Protein AF-A0AAW2IUF8-F1 (afdb_monomer_lite)

Organism: Sesamum radiatum (NCBI:txid300843)

pLDDT: mean 83.08, std 11.53, range [36.16, 91.94]

Structure (mmCIF, N/CA/C/O backbone):
data_AF-A0AAW2IUF8-F1
#
_entry.id   AF-A0AAW2IUF8-F1
#
loop_
_atom_site.group_PDB
_atom_site.id
_atom_site.type_symbol
_atom_site.label_atom_id
_atom_site.label_alt_id
_atom_site.label_comp_id
_atom_site.label_asym_id
_atom_site.label_entity_id
_atom_site.label_seq_id
_atom_site.pdbx_PDB_ins_code
_atom_site.Cartn_x
_atom_site.Cartn_y
_atom_site.Cartn_z
_atom_site.occupancy
_atom_site.B_iso_or_equiv
_atom_site.auth_seq_id
_atom_site.auth_comp_id
_atom_site.auth_asym_id
_atom_site.auth_atom_id
_atom_site.pdbx_PDB_model_num
ATOM 1 N N . MET A 1 1 ? 11.603 26.822 -12.829 1.00 38.34 1 MET A N 1
ATOM 2 C CA . MET A 1 1 ? 10.713 25.977 -12.002 1.00 38.34 1 MET A CA 1
ATOM 3 C C . MET A 1 1 ? 10.129 26.845 -10.889 1.00 38.34 1 MET A C 1
ATOM 5 O O . MET A 1 1 ? 10.757 27.011 -9.854 1.00 38.34 1 MET A O 1
ATOM 9 N N . PHE A 1 2 ? 8.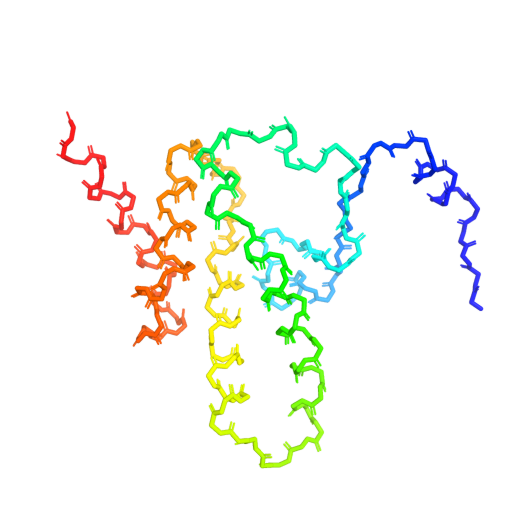989 27.498 -11.137 1.00 36.16 2 PHE A N 1
ATOM 10 C CA . PHE A 1 2 ? 8.325 28.348 -10.141 1.00 36.16 2 PHE A CA 1
ATOM 11 C C . PHE A 1 2 ? 7.570 27.451 -9.154 1.00 36.16 2 PHE A C 1
ATOM 13 O O . PHE A 1 2 ? 6.522 26.899 -9.482 1.00 36.16 2 PHE A O 1
ATOM 20 N N . ARG A 1 3 ? 8.112 27.271 -7.948 1.00 42.44 3 ARG A N 1
ATOM 21 C CA . ARG A 1 3 ? 7.352 26.706 -6.829 1.00 42.44 3 ARG A CA 1
ATOM 22 C C . ARG A 1 3 ? 6.385 27.806 -6.379 1.00 42.44 3 ARG A C 1
ATOM 24 O O . ARG A 1 3 ? 6.830 28.855 -5.924 1.00 42.44 3 ARG A O 1
ATOM 31 N N . LEU A 1 4 ? 5.087 27.624 -6.615 1.00 42.81 4 LEU A N 1
ATOM 32 C CA . LEU A 1 4 ? 4.062 28.618 -6.278 1.00 42.81 4 LEU A CA 1
ATOM 33 C C . LEU A 1 4 ? 4.094 28.922 -4.768 1.00 42.81 4 LEU A C 1
ATOM 35 O O . LEU A 1 4 ? 4.110 28.003 -3.953 1.00 42.81 4 LEU A O 1
ATOM 39 N N . ILE A 1 5 ? 4.073 30.207 -4.409 1.00 47.91 5 ILE A N 1
ATOM 40 C CA . ILE A 1 5 ? 4.241 30.708 -3.030 1.00 47.91 5 ILE A CA 1
ATOM 41 C C . ILE A 1 5 ? 3.057 30.305 -2.126 1.00 47.91 5 ILE A C 1
ATOM 43 O O . ILE A 1 5 ? 3.232 30.022 -0.942 1.00 47.91 5 ILE A O 1
ATOM 47 N N . PHE A 1 6 ? 1.849 30.210 -2.688 1.00 49.62 6 PHE A N 1
ATOM 48 C CA . PHE A 1 6 ? 0.632 29.830 -1.961 1.00 49.62 6 PHE A CA 1
ATOM 49 C C . PHE A 1 6 ? 0.645 28.385 -1.422 1.00 49.62 6 PHE A C 1
ATOM 51 O O . PHE A 1 6 ? 0.474 28.215 -0.214 1.00 49.62 6 PHE A O 1
ATOM 58 N N . PRO A 1 7 ? 0.884 27.335 -2.236 1.00 58.41 7 PRO A N 1
ATOM 59 C CA . PRO A 1 7 ? 0.932 25.966 -1.726 1.00 58.41 7 PRO A CA 1
ATOM 60 C C . PRO A 1 7 ? 2.078 25.750 -0.734 1.00 58.41 7 PRO A C 1
ATOM 62 O O . PRO A 1 7 ? 1.878 25.071 0.265 1.00 58.41 7 PRO A O 1
ATOM 65 N N . THR A 1 8 ? 3.249 26.370 -0.920 1.00 61.53 8 THR A N 1
ATOM 66 C CA . THR A 1 8 ? 4.353 26.250 0.051 1.00 61.53 8 THR A CA 1
ATOM 67 C C . THR A 1 8 ? 4.027 26.851 1.419 1.00 61.53 8 THR A C 1
ATOM 69 O O . THR A 1 8 ? 4.459 26.302 2.431 1.00 61.53 8 THR A O 1
ATOM 72 N N . ASN A 1 9 ? 3.231 27.924 1.465 1.00 65.12 9 ASN A N 1
ATOM 73 C CA . ASN A 1 9 ? 2.809 28.553 2.719 1.00 65.12 9 ASN A CA 1
ATOM 74 C C . ASN A 1 9 ? 1.758 27.723 3.466 1.00 65.12 9 ASN A C 1
ATOM 76 O O . ASN A 1 9 ? 1.762 27.675 4.688 1.00 65.12 9 ASN A O 1
ATOM 80 N N . VAL A 1 10 ? 0.865 27.034 2.754 1.00 58.56 10 VAL A N 1
ATOM 81 C CA . VAL A 1 10 ? -0.099 26.137 3.412 1.00 58.56 10 VAL A CA 1
ATOM 82 C C . VAL A 1 10 ? 0.613 24.892 3.951 1.00 58.56 10 VAL A C 1
ATOM 84 O O . VAL A 1 10 ? 0.346 24.479 5.076 1.00 58.56 10 VAL A O 1
ATOM 87 N N . ILE A 1 11 ? 1.592 24.358 3.210 1.00 67.69 11 ILE A N 1
ATOM 88 C CA . ILE A 1 11 ? 2.415 23.218 3.648 1.00 67.69 11 ILE A CA 1
ATOM 89 C C . ILE A 1 11 ? 3.169 23.530 4.946 1.00 67.69 11 ILE A C 1
ATOM 91 O O . ILE A 1 11 ? 3.324 22.649 5.792 1.00 67.69 11 ILE A O 1
ATOM 95 N N . SER A 1 12 ? 3.656 24.761 5.133 1.00 64.25 12 SER A N 1
ATOM 96 C CA . SER A 1 12 ? 4.369 25.125 6.361 1.00 64.25 12 SER A CA 1
ATOM 97 C C . SER A 1 12 ? 3.447 25.171 7.587 1.00 64.25 12 SER A C 1
ATOM 99 O O . SER A 1 12 ? 3.902 24.813 8.674 1.00 64.25 12 SER A O 1
ATOM 101 N N . ILE A 1 13 ? 2.161 25.487 7.402 1.00 74.94 13 ILE A N 1
ATOM 102 C CA . ILE A 1 13 ? 1.150 25.589 8.468 1.00 74.94 13 ILE A CA 1
ATOM 103 C C . ILE A 1 13 ? 0.560 24.220 8.843 1.00 74.94 13 ILE A C 1
ATOM 105 O O . ILE A 1 13 ? 0.335 23.952 10.018 1.00 74.94 13 ILE A O 1
ATOM 109 N N . THR A 1 14 ? 0.306 23.343 7.870 1.00 81.25 14 THR A N 1
ATOM 110 C CA . THR A 1 14 ? -0.359 22.051 8.114 1.00 81.25 14 THR A CA 1
ATOM 111 C C . THR A 1 14 ? 0.565 20.995 8.732 1.00 81.25 14 THR A C 1
ATOM 113 O O . THR A 1 14 ? 1.731 20.877 8.352 1.00 81.25 14 THR A O 1
ATOM 116 N N . ASP A 1 15 ? 0.012 20.127 9.588 1.00 79.88 15 ASP A N 1
ATOM 117 C CA . ASP A 1 15 ? 0.712 18.984 10.205 1.00 79.88 15 ASP A CA 1
ATOM 118 C C . ASP A 1 15 ? 0.966 17.802 9.255 1.00 79.88 15 ASP A C 1
ATOM 120 O O . ASP A 1 15 ? 1.350 16.708 9.668 1.00 79.88 15 ASP A O 1
ATOM 124 N N . GLY A 1 16 ? 0.750 17.986 7.960 1.00 83.00 16 GLY A N 1
ATOM 125 C CA . GLY A 1 16 ? 0.925 16.963 6.947 1.00 83.00 16 GLY A CA 1
ATOM 126 C C . GLY A 1 16 ? 0.249 17.350 5.645 1.00 83.00 16 GLY A C 1
ATOM 127 O O . GLY A 1 16 ? -0.551 18.278 5.594 1.00 83.00 16 GLY A O 1
ATOM 128 N N . GLN A 1 17 ? 0.569 16.615 4.590 1.00 87.06 17 GLN A N 1
ATOM 129 C CA . GLN A 1 17 ? -0.001 16.807 3.266 1.00 87.06 17 GLN A CA 1
ATOM 130 C C . GLN A 1 17 ? -0.265 15.456 2.608 1.00 87.06 17 GLN A C 1
ATOM 132 O O . GLN A 1 17 ? 0.532 14.521 2.733 1.00 87.06 17 GLN A O 1
ATOM 137 N N . ILE A 1 18 ? -1.371 15.384 1.873 1.00 87.19 18 ILE A N 1
ATOM 138 C CA . ILE A 1 18 ? -1.687 14.290 0.959 1.00 87.19 18 ILE A CA 1
ATOM 139 C C . ILE A 1 18 ? -1.595 14.872 -0.446 1.00 87.19 18 ILE A C 1
ATOM 141 O O . ILE A 1 18 ? -2.414 15.702 -0.839 1.00 87.19 18 ILE A O 1
ATOM 145 N N . CYS A 1 19 ? -0.569 14.470 -1.188 1.00 87.12 19 CYS A N 1
ATOM 146 C CA . CYS A 1 19 ? -0.355 14.911 -2.559 1.00 87.12 19 CYS A CA 1
ATOM 147 C C . CYS A 1 19 ? -0.996 13.909 -3.516 1.00 87.12 19 CYS A C 1
ATOM 149 O O . CYS A 1 19 ? -0.643 12.728 -3.506 1.00 87.12 19 CYS A O 1
ATOM 151 N N . LEU A 1 20 ? -1.922 14.391 -4.343 1.00 87.69 20 LEU A N 1
ATOM 152 C CA . LEU A 1 20 ? -2.547 13.605 -5.401 1.00 87.69 20 LEU A CA 1
ATOM 153 C C . LEU A 1 20 ? -1.862 13.898 -6.736 1.00 87.69 20 LEU A C 1
ATOM 155 O O . LEU A 1 20 ? -1.647 15.062 -7.069 1.00 87.69 20 LEU A O 1
ATOM 159 N N . GLU A 1 21 ? -1.543 12.857 -7.501 1.00 87.69 21 GLU A N 1
ATOM 160 C CA . GLU A 1 21 ? -0.933 12.994 -8.828 1.00 87.69 21 GLU A CA 1
ATOM 161 C C . GLU A 1 21 ? -1.860 12.499 -9.930 1.00 87.69 21 GLU A C 1
ATOM 163 O O . GLU A 1 21 ? -2.409 11.396 -9.871 1.00 87.69 21 GLU A O 1
ATOM 168 N N . THR A 1 22 ? -1.977 13.295 -10.989 1.00 87.88 22 THR A N 1
ATOM 169 C CA . THR A 1 22 ? -2.822 12.978 -12.140 1.00 87.88 22 THR A CA 1
ATOM 170 C C . THR A 1 22 ? -2.329 11.737 -12.884 1.00 87.88 22 THR A C 1
ATOM 172 O O . THR A 1 22 ? -3.136 10.925 -13.327 1.00 87.88 22 THR A O 1
ATOM 175 N N . GLU A 1 23 ? -1.012 11.532 -12.974 1.00 86.25 23 GLU A N 1
ATOM 176 C CA . GLU A 1 23 ? -0.429 10.353 -13.629 1.00 86.25 23 GLU A CA 1
ATOM 177 C C . GLU A 1 23 ? -0.823 9.044 -12.932 1.00 86.25 23 GLU A C 1
ATOM 179 O O . GLU A 1 23 ? -1.193 8.075 -13.594 1.00 86.25 23 GLU A O 1
ATOM 184 N N . LEU A 1 24 ? -0.816 9.019 -11.594 1.00 84.94 24 LEU A N 1
ATOM 185 C CA . LEU A 1 24 ? -1.259 7.858 -10.814 1.00 84.94 24 LEU A CA 1
ATOM 186 C C . LEU A 1 24 ? -2.750 7.585 -11.033 1.00 84.94 24 LEU A C 1
ATOM 188 O O . LEU A 1 24 ? -3.154 6.431 -11.187 1.00 84.94 24 LEU A O 1
ATOM 192 N N . PHE A 1 25 ? -3.555 8.647 -11.109 1.00 87.25 25 PHE A N 1
ATOM 193 C CA . PHE A 1 25 ? -4.986 8.539 -11.365 1.00 87.25 25 PHE A CA 1
ATOM 194 C C . PHE A 1 25 ? -5.287 7.914 -12.737 1.00 87.25 25 PHE A C 1
ATOM 196 O O . PHE A 1 25 ? -6.148 7.033 -12.832 1.00 87.25 25 PHE A O 1
ATOM 203 N N . TYR A 1 26 ? -4.564 8.330 -13.785 1.00 86.56 26 TYR A N 1
ATOM 204 C CA . TYR A 1 26 ? -4.703 7.774 -15.137 1.00 86.56 26 TYR A CA 1
ATOM 205 C C . TYR A 1 26 ? -4.164 6.344 -15.258 1.00 86.56 26 TYR A C 1
ATOM 207 O O . TYR A 1 26 ? -4.703 5.563 -16.036 1.00 86.56 26 TYR A O 1
ATOM 215 N N . ARG A 1 27 ? -3.181 5.955 -14.436 1.00 84.62 27 ARG A N 1
ATOM 216 C CA . ARG A 1 27 ? -2.715 4.559 -14.302 1.00 84.62 27 ARG A CA 1
ATOM 217 C C . ARG A 1 27 ? -3.658 3.666 -13.483 1.00 84.62 27 ARG A C 1
ATOM 219 O O . ARG A 1 27 ? -3.342 2.509 -13.226 1.00 84.62 27 ARG A O 1
ATOM 226 N N . GLY A 1 28 ? -4.808 4.185 -13.048 1.00 85.56 28 GLY A N 1
ATOM 227 C CA . GLY A 1 28 ? -5.811 3.415 -12.311 1.00 85.56 28 GLY A CA 1
ATOM 228 C C . GLY A 1 28 ? -5.500 3.224 -10.824 1.00 85.56 28 GLY A C 1
ATOM 229 O O . GLY A 1 28 ? -6.167 2.426 -10.169 1.00 85.56 28 GLY A O 1
ATOM 230 N N . ILE A 1 29 ? -4.529 3.951 -10.262 1.00 87.44 29 ILE A N 1
ATOM 231 C CA . ILE A 1 29 ? -4.284 3.979 -8.815 1.00 87.44 29 ILE A CA 1
ATOM 232 C C . ILE A 1 29 ? -5.240 4.996 -8.197 1.00 87.44 29 ILE A C 1
ATOM 234 O O . ILE A 1 29 ? -5.134 6.203 -8.425 1.00 87.44 29 ILE A O 1
ATOM 238 N N . ARG A 1 30 ? -6.212 4.499 -7.432 1.00 90.06 30 ARG A N 1
ATOM 239 C CA . ARG A 1 30 ? -7.251 5.307 -6.787 1.00 90.06 30 ARG A CA 1
ATOM 240 C C . ARG A 1 30 ? -7.420 4.811 -5.353 1.00 90.06 30 ARG A C 1
ATOM 242 O O . ARG A 1 30 ? -7.747 3.640 -5.211 1.00 90.06 30 ARG A O 1
ATOM 249 N N . PRO A 1 31 ? -7.204 5.643 -4.321 1.00 88.94 31 PRO A N 1
ATOM 250 C CA . PRO A 1 31 ? -6.853 7.066 -4.373 1.00 88.94 31 PRO A CA 1
ATOM 251 C C . PRO A 1 31 ? -5.425 7.320 -4.898 1.00 88.94 31 PRO A C 1
ATOM 253 O O . PRO A 1 31 ? -4.493 6.581 -4.598 1.00 88.94 31 PRO A O 1
ATOM 256 N N . ALA A 1 32 ? -5.250 8.385 -5.686 1.00 90.12 32 ALA A N 1
ATOM 257 C CA . ALA A 1 32 ? -4.019 8.684 -6.431 1.00 90.12 32 ALA A CA 1
ATOM 258 C C . ALA A 1 32 ? -2.922 9.344 -5.570 1.00 90.12 32 ALA A C 1
ATOM 260 O O . ALA A 1 32 ? -2.362 10.375 -5.939 1.00 90.12 32 ALA A O 1
ATOM 261 N N . ILE A 1 33 ? -2.651 8.779 -4.394 1.00 88.12 33 ILE A N 1
ATOM 262 C CA . ILE A 1 33 ? -1.745 9.350 -3.393 1.00 88.12 33 ILE A CA 1
ATOM 263 C C . ILE A 1 33 ? -0.287 9.088 -3.790 1.00 88.12 33 ILE A C 1
ATOM 265 O O . ILE A 1 33 ? 0.136 7.942 -3.956 1.00 88.12 33 ILE A O 1
ATOM 269 N N . ASN A 1 34 ? 0.520 10.147 -3.879 1.00 86.06 34 ASN A N 1
ATOM 270 C CA . ASN A 1 34 ? 1.969 10.011 -3.966 1.00 86.06 34 ASN A CA 1
ATOM 271 C C . ASN A 1 34 ? 2.553 9.806 -2.561 1.00 86.06 34 ASN A C 1
ATOM 273 O O . ASN A 1 34 ? 2.612 10.738 -1.760 1.00 86.06 34 ASN A O 1
ATOM 277 N N . VAL A 1 35 ? 3.031 8.593 -2.284 1.00 83.75 35 VAL A N 1
ATOM 278 C CA . VAL A 1 35 ? 3.604 8.189 -0.986 1.00 83.75 35 VAL A CA 1
ATOM 279 C C . VAL A 1 35 ? 4.914 8.921 -0.645 1.00 83.75 35 VAL A C 1
ATOM 281 O O . VAL A 1 35 ? 5.197 9.142 0.531 1.00 83.75 35 VAL A O 1
ATOM 284 N N . GLY A 1 36 ? 5.702 9.315 -1.649 1.00 81.56 36 GLY A N 1
ATOM 285 C CA . GLY A 1 36 ? 6.963 10.040 -1.462 1.00 81.56 36 GLY A CA 1
ATOM 286 C C . GLY A 1 36 ? 6.758 11.514 -1.109 1.00 81.56 36 GLY A C 1
ATOM 287 O O . GLY A 1 36 ? 7.440 12.040 -0.235 1.00 81.56 36 GLY A O 1
ATOM 288 N N . LEU A 1 37 ? 5.783 12.171 -1.744 1.00 84.06 37 LEU A N 1
ATOM 289 C CA . LEU A 1 37 ? 5.454 13.577 -1.477 1.00 84.06 37 LEU A CA 1
ATOM 290 C C . LEU A 1 37 ? 4.503 13.752 -0.287 1.00 84.06 37 LEU A C 1
ATOM 292 O O . LEU A 1 37 ? 4.499 14.808 0.344 1.00 84.06 37 LEU A O 1
ATOM 296 N N . SER A 1 38 ? 3.700 12.737 0.034 1.00 85.75 38 SER A N 1
ATOM 297 C CA . SER A 1 38 ? 2.756 12.800 1.149 1.00 85.75 38 SER A CA 1
ATOM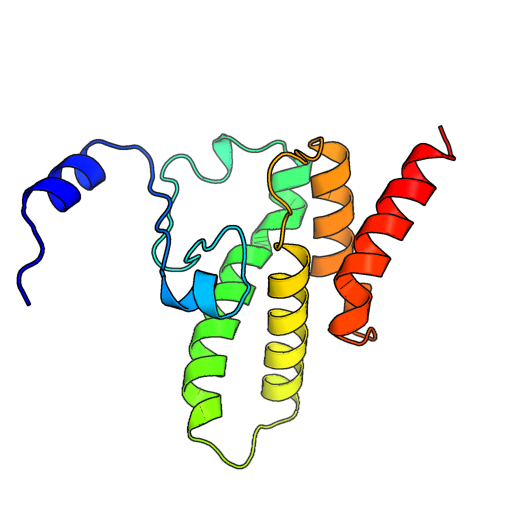 298 C C . SER A 1 38 ? 3.452 12.531 2.482 1.00 85.75 38 SER A C 1
ATOM 300 O O . SER A 1 38 ? 4.168 11.540 2.668 1.00 85.75 38 SER A O 1
ATOM 302 N N . VAL A 1 39 ? 3.220 13.410 3.452 1.00 85.56 39 VAL A N 1
ATOM 303 C CA . VAL A 1 39 ? 3.840 13.338 4.778 1.00 85.56 39 VAL A CA 1
ATOM 304 C C . VAL A 1 39 ? 2.827 13.637 5.870 1.00 85.56 39 VAL A C 1
ATOM 306 O O . VAL A 1 39 ? 1.895 14.405 5.674 1.00 85.56 39 VAL A O 1
ATOM 309 N N . SER A 1 40 ? 3.036 13.048 7.043 1.00 85.12 40 SER A N 1
ATOM 310 C CA . SER A 1 40 ? 2.351 13.413 8.281 1.00 85.12 40 SER A CA 1
ATOM 311 C C . SER A 1 40 ? 3.420 13.711 9.326 1.00 85.12 40 SER A C 1
ATOM 313 O O . SER A 1 40 ? 4.296 12.876 9.551 1.00 85.12 40 SER A O 1
ATOM 315 N N . ARG A 1 41 ? 3.365 14.898 9.935 1.00 82.56 41 ARG A N 1
ATOM 316 C CA . ARG A 1 41 ? 4.264 15.348 11.008 1.00 82.56 41 ARG A CA 1
ATOM 317 C C . ARG A 1 41 ? 3.940 14.670 12.339 1.00 82.56 41 ARG A C 1
ATOM 319 O O . ARG A 1 41 ? 4.851 14.409 13.113 1.00 82.56 41 ARG A O 1
ATOM 326 N N . VAL A 1 42 ? 2.672 14.319 12.571 1.00 82.50 42 VAL A N 1
ATOM 327 C CA . VAL A 1 42 ? 2.240 13.534 13.746 1.00 82.50 42 VAL A CA 1
ATOM 328 C C . VAL A 1 42 ? 2.670 12.066 13.616 1.00 82.50 42 VAL A C 1
ATOM 330 O O . VAL A 1 42 ? 3.034 11.410 14.595 1.00 82.50 42 VAL A O 1
ATOM 333 N N . GLY A 1 43 ? 2.665 11.542 12.386 1.00 81.44 43 GLY A N 1
ATOM 334 C CA . GLY A 1 43 ? 3.192 10.221 12.062 1.00 81.44 43 GLY A CA 1
ATOM 335 C C . GLY A 1 43 ? 2.503 9.094 12.835 1.00 81.44 43 GLY A C 1
ATOM 336 O O . GLY A 1 43 ? 1.278 9.024 12.923 1.00 81.44 43 GLY A O 1
ATOM 337 N N . SER A 1 44 ? 3.303 8.189 13.403 1.00 78.94 44 SER A N 1
ATOM 338 C CA . SER A 1 44 ? 2.793 6.995 14.093 1.00 78.94 44 SER A CA 1
ATOM 339 C C . SER A 1 44 ? 2.104 7.271 15.437 1.00 78.94 44 SER A C 1
ATOM 341 O O . SER A 1 44 ? 1.501 6.357 15.992 1.00 78.94 44 SER A O 1
ATOM 343 N N . ALA A 1 45 ? 2.181 8.499 15.969 1.00 82.12 45 ALA A N 1
ATOM 344 C CA . ALA A 1 45 ? 1.537 8.861 17.235 1.00 82.12 45 ALA A CA 1
ATOM 345 C C . ALA A 1 45 ? 0.004 8.950 17.116 1.00 82.12 45 ALA A C 1
ATOM 347 O O . ALA A 1 45 ? -0.697 8.712 18.093 1.00 82.12 45 ALA A O 1
ATOM 348 N N . ALA A 1 46 ? -0.516 9.228 15.916 1.00 81.94 46 ALA A N 1
ATOM 349 C CA . ALA A 1 46 ? -1.953 9.259 15.638 1.00 81.94 46 ALA A CA 1
ATOM 350 C C . ALA A 1 46 ? -2.544 7.874 15.308 1.00 81.94 46 ALA A C 1
ATOM 352 O O . ALA A 1 46 ? -3.738 7.757 15.038 1.00 81.94 46 ALA A O 1
ATOM 353 N N . GLN A 1 47 ? -1.720 6.823 15.270 1.00 85.94 47 GLN A N 1
ATOM 354 C CA . GLN A 1 47 ? -2.136 5.490 14.842 1.00 85.94 47 GLN A CA 1
ATOM 355 C C . GLN A 1 47 ? -2.424 4.578 16.035 1.00 85.94 47 GLN A C 1
ATOM 357 O O . GLN A 1 47 ? -1.712 4.584 17.040 1.00 85.94 47 GLN A O 1
ATOM 362 N N . LEU A 1 48 ? -3.423 3.706 15.880 1.00 88.88 48 LEU A N 1
ATOM 363 C CA . LEU A 1 48 ? -3.615 2.575 16.783 1.00 88.88 48 LEU A CA 1
ATOM 364 C C . LEU A 1 48 ? -2.372 1.677 16.772 1.00 88.88 48 LEU A C 1
ATOM 366 O O . LEU A 1 48 ? -1.752 1.465 15.729 1.00 88.88 48 LEU A O 1
ATOM 370 N N . LYS A 1 49 ? -2.037 1.098 17.929 1.00 88.81 49 LYS A N 1
ATOM 371 C CA . LYS A 1 49 ? -0.830 0.274 18.109 1.00 88.81 49 LYS A CA 1
ATOM 372 C C . LYS A 1 49 ? -0.722 -0.856 17.076 1.00 88.81 49 LYS A C 1
ATOM 374 O O . LYS A 1 49 ? 0.356 -1.072 16.532 1.00 88.81 49 LYS A O 1
ATOM 379 N N . ALA A 1 50 ? -1.840 -1.517 16.769 1.00 88.94 50 ALA A N 1
ATOM 380 C CA . ALA A 1 50 ? -1.903 -2.566 15.752 1.00 88.94 50 ALA A CA 1
ATOM 381 C C . ALA A 1 50 ? -1.630 -2.025 14.336 1.00 88.94 50 ALA A C 1
ATOM 383 O O . ALA A 1 50 ? -0.820 -2.594 13.612 1.00 88.94 50 ALA A O 1
ATOM 384 N N . MET A 1 51 ? -2.215 -0.877 13.970 1.00 88.94 51 MET A N 1
ATOM 385 C CA . MET A 1 51 ? -1.956 -0.223 12.680 1.00 88.94 51 MET A CA 1
ATOM 386 C C . MET A 1 51 ? -0.481 0.183 12.538 1.00 88.94 51 MET A C 1
ATOM 388 O O . MET A 1 51 ? 0.131 -0.028 11.495 1.00 88.94 51 MET A O 1
ATOM 392 N N . LYS A 1 52 ? 0.121 0.707 13.611 1.00 87.81 52 LYS A N 1
ATOM 393 C CA . LYS A 1 52 ? 1.542 1.074 13.638 1.00 87.81 52 LYS A CA 1
ATOM 394 C C . LYS A 1 52 ? 2.460 -0.125 13.386 1.00 87.81 52 LYS A C 1
ATOM 396 O O . LYS A 1 52 ? 3.460 0.017 12.688 1.00 87.81 52 LYS A O 1
ATOM 401 N N . GLN A 1 53 ? 2.137 -1.288 13.953 1.00 87.62 53 GLN A N 1
ATOM 402 C CA . GLN A 1 53 ? 2.930 -2.505 13.767 1.00 87.62 53 GLN A CA 1
ATOM 403 C C . GLN A 1 53 ? 2.893 -2.996 12.319 1.00 87.62 53 GLN A C 1
ATOM 405 O O . GLN A 1 53 ? 3.933 -3.373 11.789 1.00 87.62 53 GLN A O 1
ATOM 410 N N . VAL A 1 54 ? 1.727 -2.947 11.670 1.00 88.31 54 VAL A N 1
ATOM 411 C CA . VAL A 1 54 ? 1.577 -3.450 10.295 1.00 88.31 54 VAL A CA 1
ATOM 412 C C . VAL A 1 54 ? 2.059 -2.456 9.236 1.00 88.31 54 VAL A C 1
ATOM 414 O O . VAL A 1 54 ? 2.615 -2.866 8.226 1.00 88.31 54 VAL A O 1
ATOM 417 N N . CYS A 1 55 ? 1.917 -1.148 9.467 1.00 85.50 55 CYS A N 1
ATOM 418 C CA . CYS A 1 55 ? 2.298 -0.111 8.499 1.00 85.50 55 CYS A CA 1
ATOM 419 C C . CYS A 1 55 ? 3.761 0.346 8.597 1.00 85.50 55 CYS A C 1
ATOM 421 O O . CYS A 1 55 ? 4.193 1.156 7.774 1.00 85.50 55 CYS A O 1
ATOM 423 N N . GLY A 1 56 ? 4.518 -0.122 9.595 1.00 83.44 56 GLY A N 1
ATOM 424 C CA . GLY A 1 56 ? 5.861 0.382 9.896 1.00 83.44 56 GLY A CA 1
ATOM 425 C C . GLY A 1 56 ? 6.843 0.287 8.724 1.00 83.44 56 GLY A C 1
ATOM 426 O O . GLY A 1 56 ? 7.546 1.256 8.443 1.00 83.44 56 GLY A O 1
ATOM 427 N N . SER A 1 57 ? 6.859 -0.843 8.009 1.00 83.00 57 SER A N 1
ATOM 428 C CA . SER A 1 57 ? 7.733 -1.049 6.844 1.00 83.00 57 SER A CA 1
ATOM 429 C C . SER A 1 57 ? 7.111 -0.587 5.522 1.00 83.00 57 SER A C 1
ATOM 431 O O . SER A 1 57 ? 7.838 -0.273 4.580 1.00 83.00 57 SER A O 1
ATOM 433 N N . LEU A 1 58 ? 5.780 -0.463 5.459 1.00 86.88 58 LEU A N 1
ATOM 434 C CA . LEU A 1 58 ? 5.027 -0.246 4.220 1.00 86.88 58 LEU A CA 1
ATOM 435 C C . LEU A 1 58 ? 5.469 1.012 3.458 1.00 86.88 58 LEU A C 1
ATOM 437 O O . LEU A 1 58 ? 5.652 0.976 2.243 1.00 86.88 58 LEU A O 1
ATOM 441 N N . LYS A 1 59 ? 5.667 2.136 4.163 1.00 84.94 59 LYS A N 1
ATOM 442 C CA . LYS A 1 59 ? 6.095 3.393 3.524 1.00 84.94 59 LYS A CA 1
ATOM 443 C C . LYS A 1 59 ? 7.482 3.264 2.890 1.00 84.94 59 LYS A C 1
ATOM 445 O O . LYS A 1 59 ? 7.707 3.803 1.810 1.00 84.94 59 LYS A O 1
ATOM 450 N N . LEU A 1 60 ? 8.395 2.577 3.572 1.00 86.00 60 LEU A N 1
ATOM 451 C CA . LEU A 1 60 ? 9.781 2.417 3.141 1.00 86.00 60 LEU A CA 1
ATOM 452 C C . LEU A 1 60 ? 9.853 1.471 1.934 1.00 86.00 60 LEU A C 1
ATOM 454 O O . LEU A 1 60 ? 10.463 1.816 0.926 1.00 86.00 60 LEU A O 1
ATOM 458 N N . GLU A 1 61 ? 9.133 0.348 1.989 1.00 87.50 61 GLU A N 1
ATOM 459 C CA . GLU A 1 61 ? 9.015 -0.608 0.880 1.00 87.50 61 GLU A CA 1
ATOM 460 C C . GLU A 1 61 ? 8.429 0.047 -0.384 1.00 87.50 61 GLU A C 1
ATOM 462 O O . GLU A 1 61 ? 8.957 -0.132 -1.480 1.00 87.50 61 GLU A O 1
ATOM 467 N N . LEU A 1 62 ? 7.379 0.866 -0.248 1.00 88.06 62 LEU A N 1
ATOM 468 C CA . LEU A 1 62 ? 6.776 1.575 -1.384 1.00 88.06 62 LEU A CA 1
ATOM 469 C C . LEU A 1 62 ? 7.668 2.687 -1.951 1.00 88.06 62 LEU A C 1
ATOM 471 O O . LEU A 1 62 ? 7.613 2.956 -3.153 1.00 88.06 62 LEU A O 1
ATOM 475 N N . ALA A 1 63 ? 8.472 3.342 -1.109 1.00 86.81 63 ALA A N 1
ATOM 476 C CA . ALA A 1 63 ? 9.449 4.328 -1.564 1.00 86.81 63 ALA A CA 1
ATOM 477 C C . ALA A 1 63 ? 10.550 3.656 -2.397 1.00 86.81 63 ALA A C 1
ATOM 479 O O . ALA A 1 63 ? 10.779 4.066 -3.533 1.00 86.81 63 ALA A O 1
ATOM 480 N N . GLN A 1 64 ? 11.134 2.566 -1.884 1.00 87.88 64 GLN A N 1
ATOM 481 C CA . GLN A 1 64 ? 12.122 1.763 -2.613 1.00 87.88 64 GLN A CA 1
ATOM 482 C C . GLN A 1 64 ? 11.544 1.212 -3.919 1.00 87.88 64 GLN A C 1
ATOM 484 O O . GLN A 1 64 ? 12.179 1.312 -4.964 1.00 87.88 64 GLN A O 1
ATOM 489 N N . TYR A 1 65 ? 10.310 0.699 -3.892 1.00 90.50 65 TYR A N 1
ATOM 490 C CA . TYR A 1 65 ? 9.618 0.248 -5.097 1.00 90.50 65 TYR A CA 1
ATOM 491 C C . TYR A 1 65 ? 9.539 1.337 -6.167 1.00 90.50 65 TYR A C 1
ATOM 493 O O . TYR A 1 65 ? 9.818 1.057 -7.327 1.00 90.50 65 TYR A O 1
ATOM 501 N N . ARG A 1 66 ? 9.186 2.577 -5.805 1.00 85.38 66 ARG A N 1
ATOM 502 C CA . ARG A 1 66 ? 9.101 3.674 -6.781 1.00 85.38 66 ARG A CA 1
ATOM 503 C C . ARG A 1 66 ? 10.450 4.029 -7.388 1.00 85.38 66 ARG A C 1
ATOM 505 O O . ARG A 1 66 ? 10.511 4.255 -8.593 1.00 85.38 66 ARG A O 1
ATOM 512 N N . GLU A 1 67 ? 11.495 4.088 -6.570 1.00 84.94 67 GLU A N 1
ATOM 513 C CA . GLU A 1 67 ? 12.852 4.358 -7.050 1.00 84.94 67 GLU A CA 1
ATOM 514 C C . GLU A 1 67 ? 13.278 3.276 -8.042 1.00 84.94 67 GLU A C 1
ATOM 516 O O . GLU A 1 67 ? 13.592 3.568 -9.194 1.00 84.94 67 GLU A O 1
ATOM 521 N N . VAL A 1 68 ? 13.171 2.011 -7.637 1.00 88.06 68 VAL A N 1
ATOM 522 C CA . VAL A 1 68 ? 13.550 0.858 -8.457 1.00 88.06 68 VAL A CA 1
ATOM 523 C C . VAL A 1 68 ? 12.693 0.750 -9.722 1.00 88.06 68 VAL A C 1
ATOM 525 O O . VAL A 1 68 ? 13.226 0.488 -10.796 1.00 88.06 68 VAL A O 1
ATOM 528 N N . ALA A 1 69 ? 11.383 0.999 -9.643 1.00 86.31 69 ALA A N 1
ATOM 529 C CA . ALA A 1 69 ? 10.483 0.961 -10.796 1.00 86.31 69 ALA A CA 1
ATOM 530 C C . ALA A 1 69 ? 10.797 2.046 -11.834 1.00 86.31 69 ALA A C 1
ATOM 532 O O . ALA A 1 69 ? 10.533 1.841 -13.018 1.00 86.31 69 ALA A O 1
ATOM 533 N N . ALA A 1 70 ? 11.360 3.185 -11.420 1.00 83.81 70 ALA A N 1
ATOM 534 C CA . ALA A 1 70 ? 11.844 4.201 -12.348 1.00 83.81 70 ALA A CA 1
ATOM 535 C C . ALA A 1 70 ? 13.126 3.741 -13.064 1.00 83.81 70 ALA A C 1
ATOM 537 O O . ALA A 1 70 ? 13.236 3.914 -14.274 1.00 83.81 70 ALA A O 1
ATOM 538 N N . PHE A 1 71 ? 14.063 3.100 -12.356 1.00 81.75 71 PHE A N 1
ATOM 539 C CA . PHE A 1 71 ? 15.291 2.557 -12.959 1.00 81.75 71 PHE A CA 1
ATOM 540 C C . PHE A 1 71 ? 15.029 1.354 -13.870 1.00 81.75 71 PHE A C 1
ATOM 542 O O . PHE A 1 71 ? 15.635 1.237 -14.935 1.00 81.75 71 PHE A O 1
ATOM 549 N N . ALA A 1 72 ? 14.084 0.493 -13.493 1.00 83.88 72 ALA A N 1
ATOM 550 C CA . ALA A 1 72 ? 13.694 -0.687 -14.257 1.00 83.88 72 ALA A CA 1
ATOM 551 C C . ALA A 1 72 ? 13.093 -0.358 -15.634 1.00 83.88 72 ALA A C 1
ATOM 553 O O . ALA A 1 72 ? 13.050 -1.226 -16.496 1.00 83.88 72 ALA A O 1
ATOM 554 N N . GLN A 1 73 ? 12.668 0.887 -15.877 1.00 77.44 73 GLN A N 1
ATOM 555 C CA . GLN A 1 73 ? 12.234 1.330 -17.209 1.00 77.44 73 GLN A CA 1
ATOM 556 C C . GLN A 1 73 ? 13.395 1.459 -18.208 1.00 77.44 73 GLN A C 1
ATOM 558 O O . GLN A 1 73 ? 13.149 1.486 -19.411 1.00 77.44 73 GLN A O 1
ATOM 563 N N . PHE A 1 74 ? 14.641 1.535 -17.728 1.00 76.38 74 PHE A N 1
ATOM 564 C CA . PHE A 1 74 ? 15.833 1.754 -18.554 1.00 76.38 74 PHE A CA 1
ATOM 565 C C . PHE A 1 74 ? 16.787 0.549 -18.606 1.00 76.38 74 PHE A C 1
ATOM 567 O O . PHE A 1 74 ? 17.674 0.524 -19.456 1.00 76.38 74 PHE A O 1
ATOM 574 N N . GLY A 1 75 ? 16.640 -0.430 -17.707 1.00 67.94 75 GLY A N 1
ATOM 575 C CA . GLY A 1 75 ? 17.510 -1.608 -17.618 1.00 67.94 75 GLY A CA 1
ATOM 576 C C . GLY A 1 75 ? 16.882 -2.857 -18.238 1.00 67.94 75 GLY A C 1
ATOM 577 O O . GLY A 1 75 ? 15.723 -3.157 -17.970 1.00 67.94 75 GLY A O 1
ATOM 578 N N . SER A 1 76 ? 17.647 -3.598 -19.045 1.00 65.62 76 SER A N 1
ATOM 579 C CA . SER A 1 76 ? 17.193 -4.838 -19.694 1.00 65.62 76 SER A CA 1
ATOM 580 C C . SER A 1 76 ? 17.292 -6.082 -18.806 1.00 65.62 76 SER A C 1
ATOM 582 O O . SER A 1 76 ? 16.512 -7.008 -18.998 1.00 65.62 76 SER A O 1
ATOM 584 N N . ASP A 1 77 ? 18.190 -6.089 -17.815 1.00 74.81 77 ASP A N 1
ATOM 585 C CA . ASP A 1 77 ? 18.418 -7.234 -16.929 1.00 74.81 77 ASP A CA 1
ATOM 586 C C . ASP A 1 77 ? 18.291 -6.815 -15.464 1.00 74.81 77 ASP A C 1
ATOM 588 O O . ASP A 1 77 ? 19.105 -6.059 -14.931 1.00 74.81 77 ASP A O 1
ATOM 592 N N . LEU A 1 78 ? 17.240 -7.310 -14.813 1.00 81.50 78 LEU A N 1
ATOM 593 C CA . LEU A 1 78 ? 16.995 -7.113 -13.387 1.00 81.50 78 LEU A CA 1
ATOM 594 C C . LEU A 1 78 ? 17.376 -8.394 -12.652 1.00 81.50 78 LEU A C 1
ATOM 596 O O . LEU A 1 78 ? 16.896 -9.476 -13.001 1.00 81.50 78 LEU A O 1
ATOM 600 N N . ASP A 1 79 ? 18.204 -8.272 -11.619 1.00 87.12 79 ASP A N 1
ATOM 601 C CA . ASP A 1 79 ? 18.545 -9.380 -10.736 1.00 87.12 79 ASP A CA 1
ATOM 602 C C . ASP A 1 79 ? 17.317 -9.865 -9.941 1.00 87.12 79 ASP A C 1
ATOM 604 O O . ASP A 1 79 ? 16.308 -9.166 -9.790 1.00 87.12 79 ASP A O 1
ATOM 608 N N . ALA A 1 80 ? 17.396 -11.089 -9.413 1.00 87.31 80 ALA A N 1
ATOM 609 C CA . ALA A 1 80 ? 16.267 -11.739 -8.747 1.00 87.31 80 ALA A CA 1
ATOM 610 C C . ALA A 1 80 ? 15.730 -10.946 -7.538 1.00 87.31 80 ALA A C 1
ATOM 612 O O . ALA A 1 80 ? 14.523 -10.959 -7.288 1.00 87.31 80 ALA A O 1
ATOM 613 N N . ALA A 1 81 ? 16.595 -10.232 -6.806 1.00 87.69 81 ALA A N 1
ATOM 614 C CA . ALA A 1 81 ? 16.170 -9.428 -5.662 1.00 87.69 81 ALA A CA 1
ATOM 615 C C . ALA A 1 81 ? 15.355 -8.206 -6.112 1.00 87.69 81 ALA A C 1
ATOM 617 O O . ALA A 1 81 ? 14.289 -7.931 -5.555 1.00 87.69 81 AL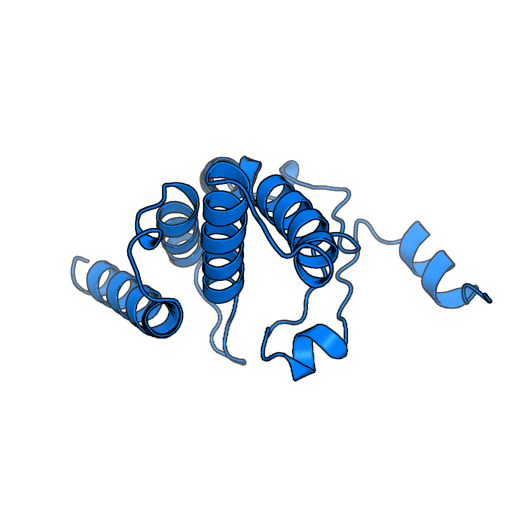A A O 1
ATOM 618 N N . THR A 1 82 ? 15.795 -7.530 -7.174 1.00 88.44 82 THR A N 1
ATOM 619 C CA . THR A 1 82 ? 15.074 -6.401 -7.775 1.00 88.44 82 THR A CA 1
ATOM 620 C C . THR A 1 82 ? 13.729 -6.827 -8.359 1.00 88.44 82 THR A C 1
ATOM 622 O O . THR A 1 82 ? 12.718 -6.159 -8.136 1.00 88.44 82 THR A O 1
ATOM 625 N N . GLN A 1 83 ? 13.669 -7.980 -9.032 1.00 87.75 83 GLN A N 1
ATOM 626 C CA . GLN A 1 83 ? 12.403 -8.534 -9.522 1.00 87.75 83 GLN A CA 1
ATOM 627 C C . GLN A 1 83 ? 11.431 -8.844 -8.378 1.00 87.75 83 GLN A C 1
ATOM 629 O O . GLN A 1 83 ? 10.247 -8.516 -8.466 1.00 87.75 83 GLN A O 1
ATOM 634 N N . ALA A 1 84 ? 11.911 -9.447 -7.287 1.00 88.19 84 ALA A N 1
ATOM 635 C CA . ALA A 1 84 ? 11.083 -9.725 -6.116 1.00 88.19 84 ALA A CA 1
ATOM 636 C C . ALA A 1 84 ? 10.535 -8.433 -5.487 1.00 88.19 84 ALA A C 1
ATOM 638 O O . ALA A 1 84 ? 9.346 -8.367 -5.167 1.00 88.19 84 ALA A O 1
ATOM 639 N N . LEU A 1 85 ? 11.368 -7.392 -5.377 1.00 89.31 85 LEU A N 1
ATOM 640 C CA . LEU A 1 85 ? 10.978 -6.082 -4.854 1.00 89.31 85 LEU A CA 1
ATOM 641 C C . LEU A 1 85 ? 9.922 -5.405 -5.737 1.00 89.31 85 LEU A C 1
ATOM 643 O O . LEU A 1 85 ? 8.915 -4.922 -5.219 1.00 89.31 85 LEU A O 1
ATOM 647 N N . LEU A 1 86 ? 10.106 -5.414 -7.060 1.00 90.19 86 LEU A N 1
ATOM 648 C CA . LEU A 1 86 ? 9.131 -4.872 -8.011 1.00 90.19 86 LEU A CA 1
ATOM 649 C C . LEU A 1 86 ? 7.798 -5.609 -7.944 1.00 90.19 86 LEU A C 1
ATOM 651 O O . LEU A 1 86 ? 6.743 -4.984 -7.852 1.00 90.19 86 LEU A O 1
ATOM 655 N N . ASN A 1 87 ? 7.851 -6.939 -7.934 1.00 89.88 87 ASN A N 1
ATOM 656 C CA . ASN A 1 87 ? 6.666 -7.774 -7.835 1.00 89.88 87 ASN A CA 1
ATOM 657 C C . ASN A 1 87 ? 5.910 -7.493 -6.534 1.00 89.88 87 ASN A C 1
ATOM 659 O O . ASN A 1 87 ? 4.704 -7.272 -6.565 1.00 89.88 87 ASN A O 1
ATOM 663 N N . ARG A 1 88 ? 6.598 -7.449 -5.391 1.00 90.50 88 ARG A N 1
ATOM 664 C CA . ARG A 1 88 ? 5.984 -7.136 -4.093 1.00 90.50 88 ARG A CA 1
ATOM 665 C C . ARG A 1 88 ? 5.395 -5.727 -4.072 1.00 90.50 88 ARG A C 1
ATOM 667 O O . ARG A 1 88 ? 4.233 -5.560 -3.710 1.00 90.50 88 ARG A O 1
ATOM 674 N N . GLY A 1 89 ? 6.151 -4.726 -4.518 1.00 91.06 89 GLY A N 1
ATOM 675 C CA . GLY A 1 89 ? 5.699 -3.338 -4.565 1.00 91.06 89 GLY A CA 1
ATOM 676 C C . GLY A 1 89 ? 4.468 -3.140 -5.450 1.00 91.06 89 GLY A C 1
ATOM 677 O O . GLY A 1 89 ? 3.527 -2.471 -5.027 1.00 91.06 89 GLY A O 1
ATOM 678 N N . ALA A 1 90 ? 4.400 -3.809 -6.605 1.00 90.56 90 ALA A N 1
ATOM 679 C CA . ALA A 1 90 ? 3.213 -3.812 -7.457 1.00 90.56 90 ALA A CA 1
ATOM 680 C C . ALA A 1 90 ? 1.972 -4.328 -6.702 1.00 90.56 90 ALA A C 1
ATOM 682 O O . ALA A 1 90 ? 0.922 -3.681 -6.708 1.00 90.56 90 ALA A O 1
ATOM 683 N N . ARG A 1 91 ? 2.099 -5.436 -5.960 1.00 91.94 91 ARG A N 1
ATOM 684 C CA . ARG A 1 91 ? 0.989 -5.988 -5.161 1.00 91.94 91 ARG A CA 1
ATOM 685 C C . ARG A 1 91 ? 0.567 -5.071 -4.024 1.00 91.94 91 ARG A C 1
ATOM 687 O O . ARG A 1 91 ? -0.625 -4.858 -3.828 1.00 91.94 91 ARG A O 1
ATOM 694 N N . LEU A 1 92 ? 1.531 -4.493 -3.309 1.00 90.88 92 LEU A N 1
ATOM 695 C CA . LEU A 1 92 ? 1.251 -3.511 -2.261 1.00 90.88 92 LEU A CA 1
ATOM 696 C C . LEU A 1 92 ? 0.493 -2.304 -2.829 1.00 90.88 92 LEU A C 1
ATOM 698 O O . LEU A 1 92 ? -0.450 -1.828 -2.203 1.00 90.88 92 LEU A O 1
ATOM 702 N N . THR A 1 93 ? 0.849 -1.830 -4.029 1.00 90.75 93 THR A N 1
ATOM 703 C CA . THR A 1 93 ? 0.118 -0.727 -4.669 1.00 90.75 93 THR A CA 1
ATOM 704 C C . THR A 1 93 ? -1.293 -1.106 -5.112 1.00 90.75 93 THR A C 1
ATOM 706 O O . THR A 1 93 ? -2.178 -0.261 -5.015 1.00 90.75 93 THR A O 1
ATOM 709 N N . GLU A 1 94 ? -1.528 -2.347 -5.551 1.00 91.19 94 GLU A N 1
ATOM 710 C CA . GLU A 1 94 ? -2.878 -2.840 -5.867 1.00 91.19 94 GLU A CA 1
ATOM 711 C C . GLU A 1 94 ? -3.766 -2.925 -4.621 1.00 91.19 94 GLU A C 1
ATOM 713 O O . GLU A 1 94 ? -4.910 -2.488 -4.664 1.00 91.19 94 GLU A O 1
ATOM 718 N N . ILE A 1 95 ? -3.232 -3.412 -3.497 1.00 91.12 95 ILE A N 1
ATOM 719 C CA . ILE A 1 95 ? -3.978 -3.553 -2.232 1.00 91.12 95 ILE A CA 1
ATOM 720 C C . ILE A 1 95 ? -4.415 -2.198 -1.665 1.00 91.12 95 ILE A C 1
ATOM 722 O O . ILE A 1 95 ? -5.434 -2.094 -0.992 1.00 91.12 95 ILE A O 1
ATOM 726 N N . LEU A 1 96 ? -3.647 -1.141 -1.929 1.00 90.12 96 LEU A N 1
ATOM 727 C CA . LEU A 1 96 ? -3.984 0.210 -1.485 1.00 90.12 96 LEU A CA 1
ATOM 728 C C . LEU A 1 96 ? -5.023 0.902 -2.376 1.00 90.12 96 LEU A C 1
ATOM 730 O O . LEU A 1 96 ? -5.429 2.028 -2.069 1.00 90.12 96 LEU A O 1
ATOM 734 N N . LYS A 1 97 ? -5.456 0.271 -3.474 1.00 91.44 97 LYS A N 1
ATOM 735 C CA . LYS A 1 97 ? -6.545 0.808 -4.284 1.00 91.44 97 LYS A CA 1
ATOM 736 C C . LYS A 1 97 ? -7.868 0.593 -3.571 1.00 91.44 97 LYS A C 1
ATOM 738 O O . LYS A 1 97 ? -8.193 -0.502 -3.137 1.00 91.44 97 LYS A O 1
ATOM 743 N N . GLN A 1 98 ? -8.673 1.641 -3.523 1.00 89.25 98 GLN A N 1
ATOM 744 C CA . GLN A 1 98 ? -9.969 1.625 -2.874 1.00 89.25 98 GLN A CA 1
ATOM 745 C C . GLN A 1 98 ? -11.011 2.318 -3.762 1.00 89.25 98 GLN A C 1
ATOM 747 O O . GLN A 1 98 ? -10.765 3.429 -4.250 1.00 89.25 98 GLN A O 1
ATOM 752 N N . PRO A 1 99 ? -12.189 1.698 -3.975 1.00 88.38 99 PRO A N 1
ATOM 753 C CA . PRO A 1 99 ? -13.282 2.357 -4.668 1.00 88.38 99 PRO A CA 1
ATOM 754 C C . PRO A 1 99 ? -13.799 3.566 -3.882 1.00 88.38 99 PRO A C 1
ATOM 756 O O . PRO A 1 99 ? -13.670 3.671 -2.659 1.00 88.38 99 PRO A O 1
ATOM 759 N N . GLN A 1 100 ? -14.425 4.495 -4.601 1.00 87.81 100 GLN A N 1
ATOM 760 C CA . GLN A 1 100 ? -15.093 5.628 -3.975 1.00 87.81 100 GLN A CA 1
ATOM 761 C C . GLN A 1 100 ? -16.326 5.151 -3.192 1.00 87.81 100 GLN A C 1
ATOM 763 O O . GLN A 1 100 ? -17.002 4.210 -3.601 1.00 87.81 100 GLN A O 1
ATOM 768 N N . TYR A 1 101 ? -16.632 5.828 -2.082 1.00 88.62 101 TYR A N 1
ATOM 769 C CA . TYR A 1 101 ? -17.797 5.562 -1.222 1.00 88.62 101 TYR A CA 1
ATOM 770 C C . TYR A 1 101 ? -17.809 4.205 -0.503 1.00 88.62 101 TYR A C 1
ATOM 772 O O . TYR A 1 101 ? -18.819 3.836 0.090 1.00 88.62 101 TYR A O 1
ATOM 780 N N . THR A 1 102 ? -16.687 3.488 -0.473 1.00 88.44 102 THR A N 1
ATOM 781 C CA . THR A 1 102 ? -16.562 2.216 0.251 1.00 88.44 102 THR A CA 1
ATOM 782 C C . THR A 1 102 ? -15.518 2.310 1.366 1.00 88.44 102 THR A C 1
ATOM 784 O O . THR A 1 102 ? -14.457 1.695 1.247 1.00 88.44 102 THR A O 1
ATOM 787 N N . PRO A 1 103 ? -15.749 3.093 2.440 1.00 88.75 103 PRO A N 1
ATOM 788 C CA . PRO A 1 103 ? -14.806 3.180 3.551 1.00 88.75 103 PRO A CA 1
ATOM 789 C C . PRO A 1 103 ? -14.682 1.829 4.274 1.00 88.75 103 PRO A C 1
ATOM 791 O O . PRO A 1 103 ? -15.678 1.161 4.556 1.00 88.75 103 PRO A O 1
ATOM 794 N N . LEU A 1 104 ? -13.451 1.429 4.591 1.00 88.00 104 LEU A N 1
ATOM 795 C CA . LEU A 1 104 ? -13.163 0.232 5.382 1.00 88.00 104 LEU A CA 1
ATOM 796 C C . LEU A 1 104 ? -13.024 0.596 6.862 1.00 88.00 104 LEU A C 1
ATOM 798 O O . LEU A 1 104 ? -12.423 1.620 7.187 1.00 88.00 104 LEU A O 1
ATOM 802 N N . THR A 1 105 ? -13.533 -0.257 7.756 1.00 90.94 105 THR A N 1
ATOM 803 C CA . THR A 1 105 ? -13.284 -0.122 9.201 1.00 90.94 105 THR A CA 1
ATOM 804 C C . THR A 1 105 ? -11.814 -0.384 9.511 1.00 90.94 105 THR A C 1
ATOM 806 O O . THR A 1 105 ? -11.116 -1.050 8.742 1.00 90.94 105 THR A O 1
ATOM 809 N N . ILE A 1 106 ? -11.326 0.130 10.640 1.00 88.50 106 ILE A N 1
ATOM 810 C CA . ILE A 1 106 ? -9.903 0.027 10.970 1.00 88.50 106 ILE A CA 1
ATOM 811 C C . ILE A 1 106 ? -9.467 -1.437 11.131 1.00 88.50 106 ILE A C 1
ATOM 813 O O . ILE A 1 106 ? -8.385 -1.781 10.659 1.00 88.50 106 ILE A O 1
ATOM 817 N N . GLU A 1 107 ? -10.293 -2.324 11.705 1.00 90.06 107 GLU A N 1
ATOM 818 C CA . GLU A 1 107 ? -9.908 -3.740 11.837 1.00 90.06 107 GLU A CA 1
ATOM 819 C C . GLU A 1 107 ? -9.690 -4.385 10.465 1.00 90.06 107 GLU A C 1
ATOM 821 O O . GLU A 1 107 ? -8.707 -5.092 10.249 1.00 90.06 107 GLU A O 1
ATOM 826 N N . LYS A 1 108 ? -10.570 -4.077 9.507 1.00 90.38 108 LYS A N 1
ATOM 827 C CA . LYS A 1 108 ? -10.481 -4.574 8.130 1.00 90.38 108 LYS A CA 1
ATOM 828 C C . LYS A 1 108 ? -9.229 -4.073 7.425 1.00 90.38 108 LYS A C 1
ATOM 830 O O . LYS A 1 108 ? -8.538 -4.864 6.793 1.00 90.38 108 LYS A O 1
ATOM 835 N N . GLN A 1 109 ? -8.911 -2.787 7.575 1.00 90.75 109 GLN A N 1
ATOM 836 C CA . GLN A 1 109 ? -7.683 -2.218 7.019 1.00 90.75 109 GLN A CA 1
ATOM 837 C C . GLN A 1 109 ? -6.442 -2.911 7.592 1.00 90.75 109 GLN A C 1
ATOM 839 O O . GLN A 1 109 ? -5.544 -3.275 6.839 1.00 90.75 109 GLN A O 1
ATOM 844 N N . ILE A 1 110 ? -6.407 -3.146 8.910 1.00 91.19 110 ILE A N 1
ATOM 845 C CA . ILE A 1 110 ? -5.280 -3.820 9.568 1.00 91.19 110 ILE A CA 1
ATOM 846 C C . ILE A 1 110 ? -5.096 -5.235 9.015 1.00 91.19 110 ILE A C 1
ATOM 848 O O . ILE A 1 110 ? -3.971 -5.606 8.702 1.00 91.19 110 ILE A O 1
ATOM 852 N N . ILE A 1 111 ? -6.174 -6.008 8.856 1.00 91.31 111 ILE A N 1
ATOM 853 C CA . ILE A 1 111 ? -6.106 -7.382 8.330 1.00 91.31 111 ILE A CA 1
ATOM 854 C C . ILE A 1 111 ? -5.582 -7.395 6.890 1.00 91.31 111 ILE A C 1
ATOM 856 O O . ILE A 1 111 ? -4.682 -8.170 6.570 1.00 91.31 111 ILE A O 1
ATOM 860 N N . VAL A 1 112 ? -6.113 -6.521 6.031 1.00 91.38 112 VAL A N 1
ATOM 861 C CA . VAL A 1 112 ? -5.707 -6.433 4.620 1.00 91.38 112 VAL A CA 1
ATOM 862 C C . VAL A 1 112 ? -4.234 -6.036 4.499 1.00 91.38 112 VAL A C 1
ATOM 864 O O . VAL A 1 112 ? -3.469 -6.695 3.796 1.00 91.38 112 VAL A O 1
ATOM 867 N N . ILE A 1 113 ? -3.802 -5.011 5.238 1.00 90.88 113 ILE A N 1
ATOM 868 C CA . ILE A 1 113 ? -2.407 -4.553 5.227 1.00 90.88 113 ILE A CA 1
ATOM 869 C C . ILE A 1 113 ? -1.480 -5.617 5.825 1.00 90.88 113 ILE A C 1
ATOM 871 O O . ILE A 1 113 ? -0.402 -5.863 5.290 1.00 90.88 113 ILE A O 1
ATOM 875 N N . TYR A 1 114 ? -1.898 -6.299 6.892 1.00 90.75 114 TYR A N 1
ATOM 876 C CA . TYR A 1 114 ? -1.137 -7.403 7.474 1.00 90.75 114 TYR A CA 1
ATOM 877 C C . TYR A 1 114 ? -0.929 -8.541 6.466 1.00 90.75 114 TYR A C 1
ATOM 879 O O . TYR A 1 114 ? 0.185 -9.050 6.334 1.00 90.75 114 TYR A O 1
ATOM 887 N N . ALA A 1 115 ? -1.977 -8.922 5.729 1.00 90.69 115 ALA A N 1
ATOM 888 C CA . ALA A 1 115 ? -1.886 -9.950 4.696 1.00 90.69 115 ALA A CA 1
ATOM 889 C C . ALA A 1 115 ? -0.906 -9.549 3.575 1.00 90.69 115 ALA A C 1
ATOM 891 O O . ALA A 1 115 ? -0.143 -10.374 3.069 1.00 90.69 115 ALA A O 1
ATOM 892 N N . ALA A 1 116 ? -0.904 -8.265 3.220 1.00 90.00 116 ALA A N 1
ATOM 893 C CA . ALA A 1 116 ? -0.022 -7.685 2.219 1.00 90.00 116 ALA A CA 1
ATOM 894 C C . ALA A 1 116 ? 1.454 -7.705 2.654 1.00 90.00 116 ALA A C 1
ATOM 896 O O . ALA A 1 116 ? 2.308 -8.251 1.960 1.00 90.00 116 ALA A O 1
ATOM 897 N N . VAL A 1 117 ? 1.749 -7.144 3.829 1.00 89.31 117 VAL A N 1
ATOM 898 C CA . VAL A 1 117 ? 3.119 -6.913 4.321 1.00 89.31 117 VAL A CA 1
ATOM 899 C C . VAL A 1 117 ? 3.836 -8.215 4.688 1.00 89.31 117 VAL A C 1
ATOM 901 O O . VAL A 1 117 ? 5.048 -8.330 4.501 1.00 89.31 117 VAL A O 1
ATOM 904 N N . ASN A 1 118 ? 3.107 -9.232 5.152 1.00 89.12 118 ASN A N 1
ATOM 905 C CA . ASN A 1 118 ? 3.690 -10.542 5.465 1.00 89.12 118 ASN A CA 1
ATOM 906 C C . ASN A 1 118 ? 3.834 -11.465 4.242 1.00 89.12 118 ASN A C 1
ATOM 908 O O . ASN A 1 118 ? 4.207 -12.625 4.395 1.00 89.12 118 ASN A O 1
ATOM 912 N N . GLY A 1 119 ? 3.539 -10.979 3.033 1.00 86.62 119 GLY A N 1
ATOM 913 C CA . GLY A 1 119 ? 3.783 -11.724 1.798 1.00 86.62 119 GLY A CA 1
ATOM 914 C C . GLY A 1 119 ? 2.764 -12.823 1.493 1.00 86.62 119 GLY A C 1
ATOM 915 O O . GLY A 1 119 ? 2.982 -13.629 0.589 1.00 86.62 119 GLY A O 1
ATOM 916 N N . PHE A 1 120 ? 1.607 -12.849 2.165 1.00 88.12 120 PHE A N 1
ATOM 917 C CA . PHE A 1 120 ? 0.530 -13.790 1.817 1.00 88.12 120 PHE A CA 1
ATOM 918 C C . PHE A 1 120 ? -0.005 -13.553 0.395 1.00 88.12 120 PHE A C 1
ATOM 920 O O . PHE A 1 120 ? -0.528 -14.468 -0.237 1.00 88.12 120 PHE A O 1
ATOM 927 N N . CYS A 1 121 ? 0.189 -12.342 -0.134 1.00 86.38 121 CYS A N 1
ATOM 928 C CA . CYS A 1 121 ? -0.189 -11.969 -1.493 1.00 86.38 121 CYS A CA 1
ATOM 929 C C . CYS A 1 121 ? 0.917 -12.240 -2.531 1.00 86.38 121 CYS A C 1
ATOM 931 O O . CYS A 1 121 ? 0.641 -12.171 -3.726 1.00 86.38 121 CYS A O 1
ATOM 933 N N . ASP A 1 122 ? 2.154 -12.564 -2.130 1.00 84.50 122 ASP A N 1
ATOM 934 C CA . ASP A 1 122 ? 3.329 -12.553 -3.024 1.00 84.50 122 ASP A CA 1
ATOM 935 C C . ASP A 1 122 ? 3.273 -13.594 -4.148 1.00 84.50 122 ASP A C 1
ATOM 937 O O . ASP A 1 122 ? 3.908 -13.429 -5.188 1.00 84.50 122 ASP A O 1
ATOM 941 N N . ARG A 1 123 ? 2.490 -14.662 -3.971 1.00 85.31 123 ARG A N 1
ATOM 942 C CA . ARG A 1 123 ? 2.290 -15.702 -4.993 1.00 85.31 123 ARG A CA 1
ATOM 943 C C . ARG A 1 123 ? 1.087 -15.440 -5.897 1.00 85.31 123 ARG A C 1
ATOM 945 O O . ARG A 1 123 ? 0.878 -16.179 -6.855 1.00 85.31 123 ARG A O 1
ATOM 952 N N . MET A 1 124 ? 0.286 -14.417 -5.606 1.00 87.69 124 MET A N 1
ATOM 953 C CA . MET A 1 124 ? -0.922 -14.139 -6.373 1.00 87.69 124 MET A CA 1
ATOM 954 C C . MET A 1 124 ? -0.622 -13.327 -7.640 1.00 87.69 124 MET A C 1
ATOM 956 O O . MET A 1 124 ? 0.246 -12.444 -7.620 1.00 87.69 124 MET A O 1
ATOM 960 N N . PRO A 1 125 ? -1.352 -13.583 -8.742 1.00 90.44 125 PRO A N 1
ATOM 961 C CA . PRO A 1 125 ? -1.390 -12.680 -9.887 1.00 90.44 125 PRO A CA 1
ATOM 962 C C . PRO A 1 125 ? -1.953 -11.314 -9.480 1.00 90.44 125 PRO A C 1
ATOM 964 O O . PRO A 1 125 ? -2.888 -11.259 -8.678 1.00 90.44 125 PRO A O 1
ATOM 967 N N . LEU A 1 126 ? -1.427 -10.231 -10.063 1.00 89.00 126 LEU A N 1
ATOM 968 C CA . LEU A 1 126 ? -1.850 -8.855 -9.758 1.00 89.00 126 LEU A CA 1
ATOM 969 C C . LEU A 1 126 ? -3.362 -8.657 -9.939 1.00 89.00 126 LEU A C 1
ATOM 971 O O . LEU A 1 126 ? -4.024 -8.111 -9.061 1.00 89.00 126 LEU A O 1
ATOM 975 N N . ASP A 1 127 ? -3.930 -9.212 -11.009 1.00 89.69 127 ASP A N 1
ATOM 976 C CA . ASP A 1 127 ? -5.351 -9.057 -11.345 1.00 89.69 127 ASP A CA 1
ATOM 977 C C . ASP A 1 127 ? -6.299 -9.689 -10.313 1.00 89.69 127 ASP A C 1
ATOM 979 O O . ASP A 1 127 ? -7.472 -9.327 -10.223 1.00 89.69 127 ASP A O 1
ATOM 983 N N . LYS A 1 128 ? -5.802 -10.635 -9.505 1.00 91.19 128 LYS A N 1
ATOM 984 C CA . LYS A 1 128 ? -6.596 -11.331 -8.482 1.00 91.19 128 LYS A CA 1
ATOM 985 C C . LYS A 1 128 ? -6.550 -10.659 -7.113 1.00 91.19 128 LYS A C 1
ATOM 987 O O . LYS A 1 128 ? -7.269 -11.081 -6.212 1.00 91.19 128 LYS A O 1
ATOM 992 N N . ILE A 1 129 ? -5.746 -9.615 -6.938 1.00 90.81 129 ILE A N 1
ATOM 993 C CA . ILE A 1 129 ? -5.551 -8.972 -5.633 1.00 90.81 129 ILE A CA 1
ATOM 994 C C . ILE A 1 129 ? -6.829 -8.303 -5.133 1.00 90.81 129 ILE A C 1
ATOM 996 O O . ILE A 1 129 ? -7.205 -8.487 -3.979 1.00 90.81 129 ILE A O 1
ATOM 1000 N N . SER A 1 130 ? -7.547 -7.589 -6.004 1.00 87.62 130 SER A N 1
ATOM 1001 C CA . SER A 1 130 ? -8.810 -6.950 -5.610 1.00 87.62 130 SER A CA 1
ATOM 1002 C C . SER A 1 130 ? -9.882 -7.978 -5.224 1.00 87.62 130 SER A C 1
ATOM 1004 O O . SER A 1 130 ? -10.716 -7.724 -4.355 1.00 87.62 130 SER A O 1
ATOM 1006 N N . GLN A 1 131 ? -9.863 -9.161 -5.848 1.00 89.62 131 GLN A N 1
ATOM 1007 C CA . GLN A 1 131 ? -10.746 -10.261 -5.462 1.00 89.62 131 GLN A CA 1
ATOM 1008 C C . GLN A 1 131 ? -10.335 -10.848 -4.106 1.00 89.62 131 GLN A C 1
ATOM 1010 O O . GLN A 1 131 ? -11.188 -11.017 -3.239 1.00 89.62 131 GLN A O 1
ATOM 1015 N N . TYR A 1 132 ? -9.039 -11.082 -3.902 1.00 89.25 132 TYR A N 1
ATOM 1016 C CA . TYR A 1 132 ? -8.489 -11.586 -2.644 1.00 89.25 132 TYR A CA 1
ATOM 1017 C C . TYR A 1 132 ? -8.838 -10.696 -1.450 1.00 89.25 132 TYR A C 1
ATOM 1019 O O . TYR A 1 132 ? -9.271 -11.190 -0.411 1.00 89.25 132 TYR A O 1
ATOM 1027 N N . GLU A 1 133 ? -8.720 -9.376 -1.611 1.00 88.44 133 GLU A N 1
ATOM 1028 C CA . GLU A 1 133 ? -9.120 -8.417 -0.581 1.00 88.44 133 GLU A CA 1
ATOM 1029 C C . GLU A 1 133 ? -10.596 -8.603 -0.198 1.00 88.44 133 GLU A C 1
ATOM 1031 O O . GLU A 1 133 ? -10.930 -8.725 0.981 1.00 88.44 133 GLU A O 1
ATOM 1036 N N . LYS A 1 134 ? -11.492 -8.695 -1.188 1.00 88.38 134 LYS A N 1
ATOM 1037 C CA . LYS A 1 134 ? -12.927 -8.900 -0.945 1.00 88.38 134 LYS A CA 1
ATOM 1038 C C . LYS A 1 134 ? -13.210 -10.228 -0.247 1.00 88.38 134 LYS A C 1
ATOM 1040 O O . LYS A 1 134 ? -14.035 -10.248 0.664 1.00 88.38 134 LYS A O 1
ATOM 1045 N N . GLU A 1 135 ? -12.530 -11.300 -0.648 1.00 88.88 135 GLU A N 1
ATOM 1046 C CA . GLU A 1 135 ? -12.697 -12.643 -0.081 1.00 88.88 135 GLU A CA 1
ATOM 1047 C C . GLU A 1 135 ? -12.218 -12.728 1.374 1.00 88.88 135 GLU A C 1
ATOM 1049 O O . GLU A 1 135 ? -12.912 -13.295 2.225 1.00 88.88 135 GLU A O 1
ATOM 1054 N N . ILE A 1 136 ? -11.083 -12.10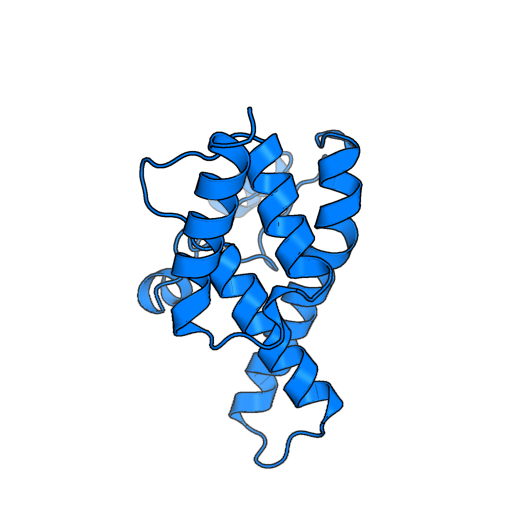6 1.712 1.00 88.00 136 ILE A N 1
ATOM 1055 C CA . ILE A 1 136 ? -10.645 -12.003 3.112 1.00 88.00 136 ILE A CA 1
ATOM 1056 C C . ILE A 1 136 ? -11.700 -11.263 3.928 1.00 88.00 136 ILE A C 1
ATOM 1058 O O . ILE A 1 136 ? -12.118 -11.720 4.994 1.00 88.00 136 ILE A O 1
ATOM 1062 N N . LEU A 1 137 ? -12.151 -10.115 3.422 1.00 87.06 137 LEU A N 1
ATOM 1063 C CA . LEU A 1 137 ? -13.100 -9.269 4.133 1.00 87.06 137 LEU A CA 1
ATOM 1064 C C . LEU A 1 137 ? -14.476 -9.928 4.292 1.00 87.06 137 LEU A C 1
ATOM 1066 O O . LEU A 1 137 ? -15.155 -9.648 5.282 1.00 87.06 137 LEU A O 1
ATOM 1070 N N . SER A 1 138 ? -14.905 -10.783 3.358 1.00 86.31 138 SER A N 1
ATOM 1071 C CA . SER A 1 138 ? -16.133 -11.571 3.501 1.00 86.31 138 SER A CA 1
ATOM 1072 C C . SER A 1 138 ? -15.969 -12.714 4.495 1.00 86.31 138 SER A C 1
ATOM 1074 O O . SER A 1 138 ? -16.849 -12.911 5.326 1.00 86.31 138 SER A O 1
ATOM 1076 N N . THR A 1 139 ? -14.833 -13.415 4.469 1.00 83.94 139 THR A N 1
ATOM 1077 C CA . THR A 1 139 ? -14.565 -14.543 5.375 1.00 83.94 139 THR A CA 1
ATOM 1078 C C . THR A 1 139 ? -14.561 -14.086 6.833 1.00 83.94 139 THR A C 1
ATOM 1080 O O . THR A 1 139 ? -15.244 -14.666 7.672 1.00 83.94 139 THR A O 1
ATOM 1083 N N . VAL A 1 140 ? -13.877 -12.976 7.126 1.00 79.69 140 VAL A N 1
ATOM 1084 C CA . VAL A 1 140 ? -13.814 -12.407 8.483 1.00 79.69 140 VAL A CA 1
ATOM 1085 C C . VAL A 1 140 ? -15.192 -11.959 8.983 1.00 79.69 140 VAL A C 1
ATOM 1087 O O . VAL A 1 140 ? -15.480 -12.092 10.168 1.00 79.69 140 VAL A O 1
ATOM 1090 N N . LYS A 1 141 ? -16.062 -11.457 8.094 1.00 69.44 141 LYS A N 1
ATOM 1091 C CA . LYS A 1 141 ? -17.446 -11.094 8.448 1.00 69.44 141 LYS A CA 1
ATOM 1092 C C . LYS A 1 141 ? -18.320 -12.302 8.785 1.00 69.44 141 LYS A C 1
ATOM 1094 O O . LYS A 1 141 ? -19.299 -12.122 9.488 1.00 69.44 141 LYS A O 1
ATOM 1099 N N . GLN A 1 142 ? -18.027 -13.471 8.221 1.00 65.12 142 GLN A N 1
ATOM 1100 C CA . GLN A 1 142 ? -18.871 -14.662 8.335 1.00 65.12 142 GLN A CA 1
ATOM 1101 C C . GLN A 1 142 ? -18.513 -15.525 9.555 1.00 65.12 142 GLN A C 1
ATOM 1103 O O . GLN A 1 142 ? -19.304 -16.366 9.966 1.00 65.12 142 GLN A O 1
ATOM 1108 N N . SER A 1 143 ? -17.319 -15.335 10.123 1.00 56.28 143 SER A N 1
ATOM 1109 C CA . SER A 1 143 ? -16.843 -16.040 11.323 1.00 56.28 143 SER A CA 1
ATOM 1110 C C . SER A 1 143 ? -17.165 -15.327 12.647 1.00 56.28 143 SER A C 1
ATOM 1112 O O . SER A 1 143 ? -16.677 -15.758 13.690 1.00 56.28 143 SER A O 1
ATOM 1114 N N . TYR A 1 144 ? -17.968 -14.262 12.605 1.00 44.56 144 TYR A N 1
ATOM 1115 C CA . TYR A 1 144 ? -18.532 -13.539 13.751 1.00 44.56 144 TYR A CA 1
ATOM 1116 C C . TYR A 1 144 ? -20.054 -13.494 13.626 1.00 44.56 144 TYR A C 1
ATOM 1118 O O . TYR A 1 144 ? -20.716 -13.514 14.685 1.00 44.56 144 TYR A O 1
#

Foldseek 3Di:
DDPDPVVVVVCVVDQWDFDADPVQVVVVQPVRTDLVRTDGNCPCVPDDPLQCVLCVCVSVLLVVLVVLVVVVVPDPDDDPVSVLSVLLNLLSSLLNGDDPPDDDDPVLVSVSSNCSRVCVCSPPDSVCSVVVSVVVVVVVVVVD

InterPro domains:
  IPR000194 ATPase, F1/V1/A1 complex, alpha/beta subunit, nucleotide-binding domain [PF00006] (6-40)
  IPR000793 ATP synthase, alpha subunit, C-terminal [PF00306] (47-143)
  IPR000793 ATP synthase, alpha subunit, C-terminal [cd18113] (51-144)
  IPR005294 ATP synthase, F1 complex, alpha subunit [PTHR48082] (5-142)
  IPR020003 ATPase, alpha/beta subunit, nucleotide-binding doma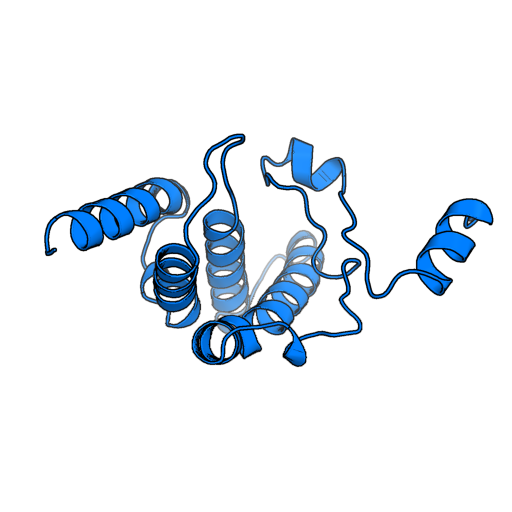in, active site [PS00152] (31-40)
  IPR027417 P-loop containing nucleoside triphosphate hydrolase [G3DSA:3.40.50.300] (2-47)
  IPR027417 P-loop containing nucleoside triphosphate hydrolase [SSF52540] (7-46)
  IPR038376 ATP synthase, alpha subunit, C-termin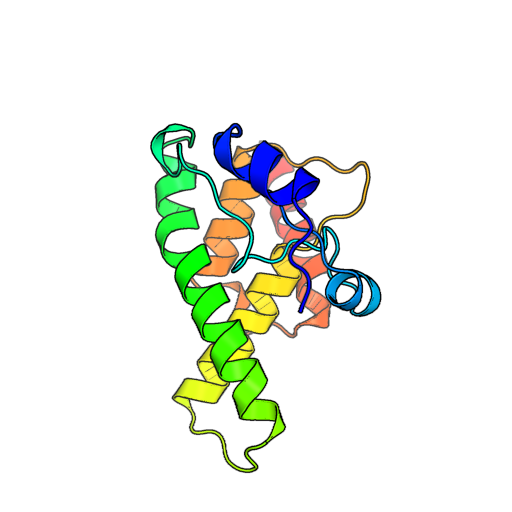al domain superfamily [G3DSA:1.20.150.20] (48-144)

Sequence (144 aa):
MFRLIFPTNVISITDGQICLETELFYRGIRPAINVGLSVSRVGSAAQLKAMKQVCGSLKLELAQYREVAAFAQFGSDLDAATQALLNRGARLTEILKQPQYTPLTIEKQIIVIYAAVNGFCDRMPLDKISQYEKEILSTVKQSY

Radius of gyration: 16.93 Å; chains: 1; bounding box: 37×47×38 Å

Secondary structure (DSSP, 8-state):
----HHHHHHHHHSSEE--B-HHHHHTT-SS-B-TTT-EESSGGGGS-HHHHHHHTTHHHHHHHHHHHHHHTTT-S---HHHHHHHHHHHHHHHHT---TT-PPPHHHHHHHHHHHHTTTTTTS-GGGHHHHHHHHHHHHHH--